Protein AF-Q01QH3-F1 (afdb_monomer_lite)

pLDDT: mean 74.58, std 20.24, range [25.66, 95.69]

Organism: Solibacter usitatus (strain Ellin6076) (NCBI:txid234267)

Foldseek 3Di:
DADPVRVVPDDDVVDWWFAQRDTDGDDDDDDVLVLLLVLVQVLQCVVPVQKDKDAQDWADPDPRTIDRARIWIFHDDDPDDDHTPTQRFDDDDDDQDWDPDPPQKTAGPVRPDIDGVCSSPPD

Structure (mmCIF, N/CA/C/O backbone):
data_AF-Q01QH3-F1
#
_entry.id   AF-Q01QH3-F1
#
loop_
_atom_site.group_PDB
_atom_site.id
_atom_site.type_symbol
_atom_site.label_atom_id
_atom_site.label_alt_id
_atom_site.label_comp_id
_atom_site.label_asym_id
_atom_site.label_entity_id
_atom_site.label_seq_id
_atom_site.pdbx_PDB_ins_code
_atom_site.Cartn_x
_atom_site.Cartn_y
_atom_site.Cartn_z
_atom_site.occupancy
_atom_site.B_iso_or_equiv
_atom_site.auth_seq_id
_atom_site.auth_comp_id
_atom_site.auth_asym_id
_atom_site.auth_atom_id
_atom_site.pdbx_PDB_model_num
ATOM 1 N N . MET A 1 1 ? -16.049 -9.020 18.992 1.00 80.25 1 MET A N 1
ATOM 2 C CA . MET A 1 1 ? -15.887 -8.262 17.734 1.00 80.25 1 MET A CA 1
ATOM 3 C C . MET A 1 1 ? -15.390 -6.885 18.113 1.00 80.25 1 MET A C 1
ATOM 5 O O . MET A 1 1 ? -15.874 -6.359 19.108 1.00 80.25 1 MET A O 1
ATOM 9 N N . VAL A 1 2 ? -14.412 -6.368 17.378 1.00 92.56 2 VAL A N 1
ATOM 10 C CA . VAL A 1 2 ? -13.804 -5.050 17.610 1.00 92.56 2 VAL A CA 1
ATOM 11 C C . VAL A 1 2 ? -14.652 -3.995 16.902 1.00 92.56 2 VAL A C 1
ATOM 13 O O . VAL A 1 2 ? -15.174 -4.253 15.815 1.00 92.56 2 VAL A O 1
ATOM 16 N N . SER A 1 3 ? -14.841 -2.826 17.511 1.00 94.88 3 SER A N 1
ATOM 17 C CA . SER A 1 3 ? -15.550 -1.721 16.848 1.00 94.88 3 SER A CA 1
ATOM 18 C C . SER A 1 3 ? -14.629 -0.965 15.880 1.00 94.88 3 SER A C 1
ATOM 20 O O . SER A 1 3 ? -13.410 -0.995 16.018 1.00 94.88 3 SER A O 1
ATOM 22 N N . VAL A 1 4 ? -15.195 -0.245 14.905 1.00 93.12 4 VAL A N 1
ATOM 23 C CA . VAL A 1 4 ? -14.393 0.601 13.996 1.00 93.12 4 VAL A CA 1
ATOM 24 C C . VAL A 1 4 ? -13.652 1.696 14.768 1.00 93.12 4 VAL A C 1
ATOM 26 O O . VAL A 1 4 ? -12.497 1.979 14.472 1.00 93.12 4 VAL A O 1
ATOM 29 N N . GLU A 1 5 ? -14.298 2.297 15.768 1.00 94.06 5 GLU A N 1
ATOM 30 C CA . GLU A 1 5 ? -13.683 3.325 16.612 1.00 94.06 5 GLU A CA 1
ATOM 31 C C . GLU A 1 5 ? -12.494 2.767 17.399 1.00 94.06 5 GLU A C 1
ATOM 33 O O . GLU A 1 5 ? -11.422 3.367 17.401 1.00 94.06 5 GLU A O 1
ATOM 38 N N . GLU A 1 6 ? -12.659 1.597 18.014 1.00 95.19 6 GLU A N 1
ATOM 39 C CA . GLU A 1 6 ? -11.583 0.904 18.724 1.00 95.19 6 GLU A CA 1
ATOM 40 C C . GLU A 1 6 ? -10.426 0.561 17.781 1.00 95.19 6 GLU A C 1
ATOM 42 O O . GLU A 1 6 ? -9.280 0.881 18.086 1.00 95.19 6 GLU A O 1
ATOM 47 N N . TYR A 1 7 ? -10.715 0.005 16.601 1.00 93.69 7 TYR A N 1
ATOM 48 C CA . TYR A 1 7 ? -9.698 -0.289 15.591 1.00 93.69 7 TYR A CA 1
ATOM 49 C C . TYR A 1 7 ? -8.911 0.960 15.167 1.00 93.69 7 TYR A C 1
ATOM 51 O O . TYR A 1 7 ? -7.683 0.935 15.106 1.00 93.69 7 TYR A O 1
ATOM 59 N N . LEU A 1 8 ? -9.596 2.073 14.886 1.00 91.06 8 LEU A N 1
ATOM 60 C CA . LEU A 1 8 ? -8.945 3.297 14.409 1.00 91.06 8 LEU A CA 1
ATOM 61 C C . LEU A 1 8 ? -8.108 3.998 15.483 1.00 91.06 8 LEU A C 1
ATOM 63 O O . LEU A 1 8 ? -7.158 4.696 15.132 1.00 91.06 8 LEU A O 1
ATOM 67 N N . ASN A 1 9 ? -8.439 3.807 16.761 1.00 93.25 9 ASN A N 1
ATOM 68 C CA . ASN A 1 9 ? -7.736 4.420 17.889 1.00 93.25 9 ASN A CA 1
ATOM 69 C C . ASN A 1 9 ? -6.721 3.484 18.563 1.00 93.25 9 ASN A C 1
ATOM 71 O O . ASN A 1 9 ? -6.129 3.856 19.576 1.00 93.25 9 ASN A O 1
ATOM 75 N N . THR A 1 10 ? -6.492 2.293 18.005 1.00 93.12 10 THR A N 1
ATOM 76 C CA . THR A 1 10 ? -5.527 1.321 18.528 1.00 93.12 10 THR A CA 1
ATOM 77 C C . THR A 1 10 ? -4.304 1.231 17.617 1.00 93.12 10 THR A C 1
ATOM 79 O O . THR A 1 10 ? -4.416 1.115 16.395 1.00 93.12 10 THR A O 1
ATOM 82 N N . ALA A 1 11 ? -3.115 1.280 18.220 1.00 90.56 11 ALA A N 1
ATOM 83 C CA . ALA A 1 11 ? -1.871 0.928 17.546 1.00 90.56 11 ALA A CA 1
ATOM 84 C C . ALA A 1 11 ? -1.665 -0.586 17.663 1.00 90.56 11 ALA A C 1
ATOM 86 O O . ALA A 1 11 ? -1.636 -1.117 18.773 1.00 90.56 11 ALA A O 1
ATOM 87 N N . TYR A 1 12 ? -1.543 -1.265 16.527 1.00 90.75 12 TYR A N 1
ATOM 88 C CA . TYR A 1 12 ? -1.321 -2.707 16.463 1.00 90.75 12 TYR A CA 1
ATOM 89 C C . TYR A 1 12 ? 0.118 -2.997 16.033 1.00 90.75 12 TYR A C 1
ATOM 91 O O . TYR A 1 12 ? 0.671 -2.269 15.213 1.00 90.75 12 TYR A O 1
ATOM 99 N N . ASP A 1 13 ? 0.700 -4.052 16.599 1.00 88.75 13 ASP A N 1
ATOM 100 C CA . ASP A 1 13 ? 1.990 -4.621 16.207 1.00 88.75 13 ASP A CA 1
ATOM 101 C C . ASP A 1 13 ? 1.886 -6.155 16.341 1.00 88.75 13 ASP A C 1
ATOM 103 O O . ASP A 1 13 ? 1.728 -6.644 17.467 1.00 88.75 13 ASP A O 1
ATOM 107 N N . PRO A 1 14 ? 1.866 -6.926 15.236 1.00 87.25 14 PRO A N 1
ATOM 108 C CA . PRO A 1 14 ? 1.989 -6.495 13.838 1.00 87.25 14 PRO A CA 1
ATOM 109 C C . PRO A 1 14 ? 0.767 -5.708 13.331 1.00 87.25 14 PRO A C 1
ATOM 111 O O . PRO A 1 14 ? -0.292 -5.686 13.958 1.00 87.25 14 PRO A O 1
ATOM 114 N N . ASP A 1 15 ? 0.906 -5.070 12.167 1.00 89.00 15 ASP A N 1
ATOM 115 C CA . ASP A 1 15 ? -0.181 -4.352 11.495 1.00 89.00 15 ASP A CA 1
ATOM 116 C C . ASP A 1 15 ? -1.389 -5.257 11.179 1.00 89.00 15 ASP A C 1
ATOM 118 O O . ASP A 1 15 ? -1.244 -6.359 10.639 1.00 89.00 15 ASP A O 1
ATOM 122 N N . LEU A 1 16 ? -2.601 -4.749 11.446 1.00 92.25 16 LEU A N 1
ATOM 123 C CA . LEU A 1 16 ? -3.861 -5.474 11.249 1.00 92.25 16 LEU A CA 1
ATOM 124 C C . LEU A 1 16 ? -4.811 -4.757 10.281 1.00 92.25 16 LEU A C 1
ATOM 126 O O . LEU A 1 16 ? -5.030 -3.540 10.344 1.00 92.25 16 LEU A O 1
ATOM 130 N N . GLU A 1 17 ? -5.449 -5.547 9.427 1.00 91.25 17 GLU A N 1
ATOM 131 C CA . GLU A 1 17 ? -6.634 -5.171 8.665 1.00 91.25 17 GLU A CA 1
ATOM 132 C C . GLU A 1 17 ? -7.900 -5.376 9.502 1.00 91.25 17 GLU A C 1
ATOM 134 O O . GLU A 1 17 ? -7.941 -6.196 10.422 1.00 91.25 17 GLU A O 1
ATOM 139 N N . PHE A 1 18 ? -8.954 -4.636 9.172 1.00 91.94 18 PHE A N 1
ATOM 140 C CA . PHE A 1 18 ? -10.250 -4.744 9.831 1.00 91.94 18 PHE A CA 1
ATOM 141 C C . PHE A 1 18 ? -11.308 -5.148 8.818 1.00 91.94 18 PHE A C 1
ATOM 143 O O . PHE A 1 18 ? -11.571 -4.413 7.865 1.00 91.94 18 PHE A O 1
ATOM 150 N N . VAL A 1 19 ? -11.955 -6.288 9.042 1.00 91.88 19 VAL A N 1
ATOM 151 C CA . VAL A 1 19 ? -13.001 -6.809 8.161 1.00 91.88 19 VAL A CA 1
ATOM 152 C C . VAL A 1 19 ? -14.224 -7.160 8.993 1.00 91.88 19 VAL A C 1
ATOM 154 O O . VAL A 1 19 ? -14.239 -8.157 9.708 1.00 91.88 19 VAL A O 1
ATOM 157 N N . ASP A 1 20 ? -15.251 -6.315 8.913 1.00 92.75 20 ASP A N 1
ATOM 158 C CA . ASP A 1 20 ? -16.573 -6.545 9.504 1.00 92.75 20 ASP A CA 1
ATOM 159 C C . ASP A 1 20 ? -16.521 -6.929 11.001 1.00 92.75 20 ASP A C 1
ATOM 161 O O . ASP A 1 20 ? -17.226 -7.824 11.464 1.00 92.75 20 ASP A O 1
ATOM 165 N N . GLY A 1 21 ? -15.675 -6.239 11.780 1.00 93.62 21 GLY A N 1
ATOM 166 C CA . GLY A 1 21 ? -15.525 -6.457 13.227 1.00 93.62 21 GLY A CA 1
ATOM 167 C C . GLY A 1 21 ? -14.449 -7.469 13.631 1.00 93.62 21 GLY A C 1
ATOM 168 O O . GLY A 1 21 ? -14.317 -7.773 14.824 1.00 93.62 21 GLY A O 1
ATOM 169 N N . VAL A 1 22 ? -13.697 -7.994 12.661 1.00 95.69 22 VAL A N 1
ATOM 170 C CA . VAL A 1 22 ? -12.608 -8.958 12.852 1.00 95.69 22 VAL A CA 1
ATOM 171 C C . VAL A 1 22 ? -11.275 -8.316 12.478 1.00 95.69 22 VAL A C 1
ATOM 173 O O . VAL A 1 22 ? -11.172 -7.656 11.446 1.00 95.69 22 VAL A O 1
ATOM 176 N N . LEU A 1 23 ? -10.261 -8.527 13.319 1.00 95.19 23 LEU A N 1
ATOM 177 C CA . LEU A 1 23 ? -8.884 -8.142 13.028 1.00 95.19 23 LEU A CA 1
ATOM 178 C C . LEU A 1 23 ? -8.186 -9.273 12.277 1.00 95.19 23 LEU A C 1
ATOM 180 O O . LEU A 1 23 ? -8.246 -10.427 12.703 1.00 95.19 23 LEU A O 1
ATOM 184 N N . VAL A 1 24 ? -7.535 -8.934 11.173 1.00 93.06 24 VAL A N 1
ATOM 185 C CA . VAL A 1 24 ? -6.826 -9.880 10.313 1.00 93.06 24 VAL A CA 1
ATOM 186 C C . VAL A 1 24 ? -5.387 -9.414 10.184 1.00 93.06 24 VAL A C 1
ATOM 188 O O . VAL A 1 24 ? -5.133 -8.288 9.767 1.00 93.06 24 VAL A O 1
ATOM 191 N N . GLU A 1 25 ? -4.443 -10.269 10.557 1.00 89.38 25 GLU A N 1
ATOM 192 C CA . GLU A 1 25 ? -3.025 -9.969 10.387 1.00 89.38 25 GLU A CA 1
ATOM 193 C C . GLU A 1 25 ? -2.674 -9.868 8.906 1.00 89.38 25 GLU A C 1
ATOM 195 O O . GLU A 1 25 ? -3.064 -10.715 8.094 1.00 89.38 25 GLU A O 1
ATOM 200 N N . ARG A 1 26 ? -1.938 -8.815 8.548 1.00 82.88 26 ARG A N 1
ATOM 201 C CA . ARG A 1 26 ? -1.428 -8.663 7.192 1.00 82.88 26 ARG A CA 1
ATOM 202 C C . ARG A 1 26 ? -0.230 -9.585 6.991 1.00 82.88 26 ARG A C 1
ATOM 204 O O . ARG A 1 26 ? 0.689 -9.607 7.802 1.00 82.88 26 ARG A O 1
ATOM 211 N N . ASN A 1 27 ? -0.184 -10.273 5.852 1.00 78.69 27 ASN A N 1
ATOM 212 C CA . ASN A 1 27 ? 1.034 -10.957 5.435 1.00 78.69 27 ASN A CA 1
ATOM 213 C C . ASN A 1 27 ? 2.099 -9.922 5.046 1.00 78.69 27 ASN A C 1
ATOM 215 O O . ASN A 1 27 ? 1.944 -9.219 4.047 1.00 78.69 27 ASN A O 1
ATOM 219 N N . VAL A 1 28 ? 3.167 -9.826 5.834 1.00 73.94 28 VAL A N 1
ATOM 220 C CA . VAL A 1 28 ? 4.301 -8.948 5.538 1.00 73.94 28 VAL A CA 1
ATOM 221 C C . VAL A 1 28 ? 5.287 -9.691 4.642 1.00 73.94 28 VAL A C 1
ATOM 223 O O . VAL A 1 28 ? 5.758 -10.781 4.965 1.00 73.94 28 VAL A O 1
ATOM 226 N N . GLY A 1 29 ? 5.611 -9.097 3.497 1.00 77.75 29 GLY A N 1
ATOM 227 C CA . GLY A 1 29 ? 6.578 -9.673 2.572 1.00 77.75 29 GLY A CA 1
ATOM 228 C C . GLY A 1 29 ? 8.036 -9.467 3.003 1.00 77.75 29 GLY A C 1
ATOM 229 O O . GLY A 1 29 ? 8.373 -8.531 3.723 1.00 77.75 29 GLY A O 1
ATOM 230 N N . GLY A 1 30 ? 8.923 -10.348 2.528 1.00 80.94 30 GLY A N 1
ATOM 231 C CA . GLY A 1 30 ? 10.376 -10.231 2.716 1.00 80.94 30 GLY A CA 1
ATOM 232 C C . GLY A 1 30 ? 11.063 -9.341 1.668 1.00 80.94 30 GLY A C 1
ATOM 233 O O . GLY A 1 30 ? 10.419 -8.613 0.922 1.00 80.94 30 GLY A O 1
ATOM 234 N N . TRP A 1 31 ? 12.388 -9.452 1.538 1.00 82.31 31 TRP A N 1
ATOM 235 C CA . TRP A 1 31 ? 13.198 -8.590 0.657 1.00 82.31 31 TRP A CA 1
ATOM 236 C C . TRP A 1 31 ? 12.692 -8.485 -0.795 1.00 82.31 31 TRP A C 1
ATOM 238 O O . TRP A 1 31 ? 12.608 -7.387 -1.343 1.00 82.31 31 TRP A O 1
ATOM 248 N N . LEU A 1 32 ? 12.316 -9.612 -1.414 1.00 80.62 32 LEU A N 1
ATOM 249 C CA . LEU A 1 32 ? 11.821 -9.621 -2.796 1.00 80.62 32 LEU A CA 1
ATOM 250 C C . LEU A 1 32 ? 10.502 -8.846 -2.934 1.00 80.62 32 LEU A C 1
ATOM 252 O O . LEU A 1 32 ? 10.307 -8.146 -3.924 1.00 80.62 32 LEU A O 1
ATOM 256 N N . HIS A 1 33 ? 9.626 -8.930 -1.929 1.00 83.12 33 HIS A N 1
ATOM 257 C CA . HIS A 1 33 ? 8.389 -8.150 -1.880 1.00 83.12 33 HIS A CA 1
ATOM 258 C C . HIS A 1 33 ? 8.695 -6.657 -1.845 1.00 83.12 33 HIS A C 1
ATOM 260 O O . HIS A 1 33 ? 8.184 -5.911 -2.675 1.00 83.12 33 HIS A O 1
ATOM 266 N N . SER A 1 34 ? 9.598 -6.233 -0.957 1.00 83.62 34 SER A N 1
ATOM 267 C CA . SER A 1 34 ? 10.002 -4.829 -0.837 1.00 83.62 34 SER A CA 1
ATOM 268 C C . SER A 1 34 ? 10.639 -4.283 -2.120 1.00 83.62 34 SER A C 1
ATOM 270 O O . SER A 1 34 ? 10.402 -3.126 -2.479 1.00 83.62 34 SER A O 1
ATOM 272 N N . LEU A 1 35 ? 11.419 -5.101 -2.838 1.00 85.62 35 LEU A N 1
ATOM 273 C CA . LEU A 1 35 ? 12.000 -4.728 -4.131 1.00 85.62 35 LEU A CA 1
ATOM 274 C C . LEU A 1 35 ? 10.908 -4.501 -5.187 1.00 85.62 35 LEU A C 1
ATOM 276 O O . LEU A 1 35 ? 10.868 -3.444 -5.817 1.00 85.62 35 LEU A O 1
ATOM 280 N N . VAL A 1 36 ? 9.994 -5.463 -5.348 1.00 85.50 36 VAL A N 1
ATOM 281 C CA . VAL A 1 36 ? 8.889 -5.366 -6.318 1.00 85.50 36 VAL A CA 1
ATOM 282 C C . VAL A 1 36 ? 7.978 -4.185 -5.987 1.00 85.50 36 VAL A C 1
ATOM 284 O O . VAL A 1 36 ? 7.661 -3.389 -6.870 1.00 85.50 36 VAL A O 1
ATOM 287 N N . GLN A 1 37 ? 7.600 -4.031 -4.716 1.00 88.50 37 GLN A N 1
ATOM 288 C CA . GLN A 1 37 ? 6.792 -2.913 -4.229 1.00 88.50 37 GLN A CA 1
ATOM 289 C C . GLN A 1 37 ? 7.449 -1.575 -4.589 1.00 88.50 37 GLN A C 1
ATOM 291 O O . GLN A 1 37 ? 6.804 -0.711 -5.185 1.00 88.50 37 GLN A O 1
ATOM 296 N N . SER A 1 38 ? 8.746 -1.421 -4.305 1.00 90.81 38 SER A N 1
ATOM 297 C CA . SER A 1 38 ? 9.497 -0.203 -4.630 1.00 90.81 38 SER A CA 1
ATOM 298 C C . SER A 1 38 ? 9.448 0.106 -6.124 1.00 90.81 38 SER A C 1
ATOM 300 O O . SER A 1 38 ? 9.117 1.228 -6.510 1.00 90.81 38 SER A O 1
ATOM 302 N N . ASN A 1 39 ? 9.700 -0.889 -6.972 1.00 91.00 39 ASN A N 1
ATOM 303 C CA . ASN A 1 39 ? 9.677 -0.704 -8.417 1.00 91.00 39 ASN A CA 1
ATOM 304 C C . ASN A 1 39 ? 8.298 -0.283 -8.940 1.00 91.00 39 ASN A C 1
ATOM 306 O O . ASN A 1 39 ? 8.206 0.640 -9.748 1.00 91.00 39 ASN A O 1
ATOM 310 N N . VAL A 1 40 ? 7.221 -0.897 -8.437 1.00 88.12 40 VAL A N 1
ATOM 311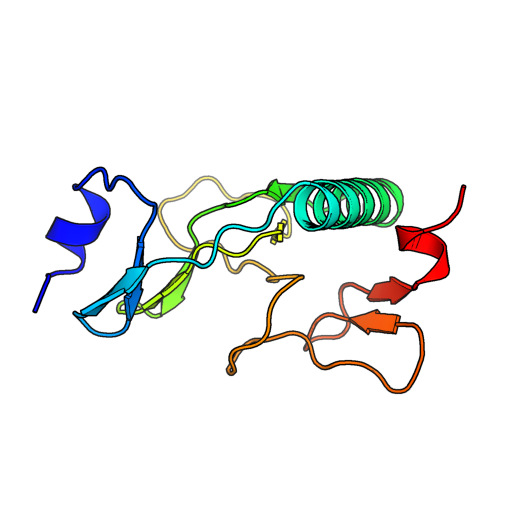 C CA . VAL A 1 40 ? 5.841 -0.504 -8.766 1.00 88.12 40 VAL A CA 1
ATOM 312 C C . VAL A 1 40 ? 5.595 0.960 -8.390 1.00 88.12 40 VAL A C 1
ATOM 314 O O . VAL A 1 40 ? 5.090 1.731 -9.209 1.00 88.12 40 VAL A O 1
ATOM 317 N N . LEU A 1 41 ? 6.003 1.379 -7.186 1.00 90.81 41 LEU A N 1
ATOM 318 C CA . LEU A 1 41 ? 5.900 2.776 -6.756 1.00 90.81 41 LEU A CA 1
ATOM 319 C C . LEU A 1 41 ? 6.637 3.728 -7.710 1.00 90.81 41 LEU A C 1
ATOM 321 O O . LEU A 1 41 ? 6.077 4.756 -8.099 1.00 90.81 41 LEU A O 1
ATOM 325 N N . PHE A 1 42 ? 7.877 3.408 -8.088 1.00 93.25 42 PHE A N 1
ATOM 326 C CA . PHE A 1 42 ? 8.672 4.239 -8.997 1.00 93.25 42 PHE A CA 1
ATOM 327 C C . PHE A 1 42 ? 8.054 4.320 -10.393 1.00 93.25 42 PHE A C 1
ATOM 329 O O . PHE A 1 42 ? 7.898 5.423 -10.926 1.00 93.25 42 PHE A O 1
ATOM 336 N N . ALA A 1 43 ? 7.653 3.182 -10.956 1.00 91.94 43 ALA A N 1
ATOM 337 C CA . ALA A 1 43 ? 7.040 3.105 -12.274 1.00 91.94 43 ALA A CA 1
ATOM 338 C C . ALA A 1 43 ? 5.750 3.938 -12.340 1.00 91.94 43 ALA A C 1
ATOM 340 O O . ALA A 1 43 ? 5.595 4.772 -13.234 1.00 91.94 43 ALA A O 1
ATOM 341 N N . LEU A 1 44 ? 4.868 3.809 -11.341 1.00 89.62 44 LEU A N 1
ATOM 342 C CA . LEU A 1 44 ? 3.628 4.587 -11.267 1.00 89.62 44 LEU A CA 1
ATOM 343 C C . LEU A 1 44 ? 3.881 6.086 -11.140 1.00 89.62 44 LEU A C 1
ATOM 345 O O . LEU A 1 44 ? 3.254 6.871 -11.847 1.00 89.62 44 LEU A O 1
ATOM 349 N N . ARG A 1 45 ? 4.804 6.499 -10.262 1.00 91.44 45 ARG A N 1
ATOM 350 C CA . ARG A 1 45 ? 5.137 7.922 -10.074 1.00 91.44 45 ARG A CA 1
ATOM 351 C C . ARG A 1 45 ? 5.714 8.542 -11.343 1.00 91.44 45 ARG A C 1
ATOM 353 O O . ARG A 1 45 ? 5.432 9.701 -11.631 1.00 91.44 45 ARG A O 1
ATOM 360 N N . ARG A 1 46 ? 6.511 7.777 -12.095 1.00 93.19 46 ARG A N 1
ATOM 361 C CA . ARG A 1 46 ? 7.100 8.222 -13.361 1.00 93.19 46 ARG A CA 1
ATOM 362 C C . ARG A 1 46 ? 6.058 8.312 -14.474 1.00 93.19 46 ARG A C 1
ATOM 364 O O . ARG A 1 46 ? 6.037 9.306 -15.194 1.00 93.19 46 ARG A O 1
ATOM 371 N N . LYS A 1 47 ? 5.212 7.290 -14.615 1.00 92.19 47 LYS A N 1
ATOM 372 C CA . LYS A 1 47 ? 4.202 7.198 -15.680 1.00 92.19 47 LYS A CA 1
ATOM 373 C C . LYS A 1 47 ? 3.022 8.145 -15.452 1.00 92.19 47 LYS A C 1
ATOM 375 O O . LYS A 1 47 ? 2.523 8.747 -16.398 1.00 92.19 47 LYS A O 1
ATOM 380 N N . TYR A 1 48 ? 2.617 8.326 -14.196 1.00 88.06 48 TYR A N 1
ATOM 381 C CA . TYR A 1 48 ? 1.463 9.130 -13.800 1.00 88.06 48 TYR A CA 1
ATOM 382 C C . TYR A 1 48 ? 1.844 10.194 -12.753 1.00 88.06 48 TYR A C 1
ATOM 384 O O . TYR A 1 48 ? 1.414 10.122 -11.600 1.00 88.06 48 TYR A O 1
ATOM 392 N N . PRO A 1 49 ? 2.609 11.235 -13.131 1.00 90.25 49 PRO A N 1
ATOM 393 C CA . PRO A 1 49 ? 3.129 12.233 -12.186 1.00 90.25 49 PRO A CA 1
ATOM 394 C C . PRO A 1 49 ? 2.044 13.078 -11.492 1.00 90.25 49 PRO A C 1
ATOM 396 O O . PRO A 1 49 ? 2.315 13.752 -10.500 1.00 90.25 49 PRO A O 1
ATOM 399 N N . HIS A 1 50 ? 0.810 13.054 -12.001 1.00 82.38 50 HIS A N 1
ATOM 400 C CA . HIS A 1 50 ? -0.345 13.734 -11.413 1.00 82.38 50 HIS A CA 1
ATOM 401 C C . HIS A 1 50 ? -1.019 12.930 -10.284 1.00 82.38 50 HIS A C 1
ATOM 403 O O . HIS A 1 50 ? -1.863 13.474 -9.570 1.00 82.38 50 HIS A O 1
ATOM 409 N N . LEU A 1 51 ? -0.660 11.654 -10.109 1.00 83.56 51 LEU A N 1
ATOM 410 C CA . LEU A 1 51 ? -1.189 10.789 -9.057 1.00 83.56 51 LEU A CA 1
ATOM 411 C C . LEU A 1 51 ? -0.303 10.836 -7.810 1.00 83.56 51 LEU A C 1
ATOM 413 O O . LEU A 1 51 ? 0.912 11.033 -7.878 1.00 83.56 51 LEU A O 1
ATOM 417 N N . LYS A 1 52 ? -0.908 10.618 -6.641 1.00 85.19 52 LYS A N 1
ATOM 418 C CA . LYS A 1 52 ? -0.159 10.359 -5.406 1.00 85.19 52 LYS A CA 1
ATOM 419 C C . LYS A 1 52 ? -0.058 8.857 -5.203 1.00 85.19 52 LYS A C 1
ATOM 421 O O . LYS A 1 52 ? -1.070 8.193 -5.028 1.00 85.19 52 LYS A O 1
ATOM 426 N N . VAL A 1 53 ? 1.167 8.343 -5.228 1.00 87.31 53 VAL A N 1
ATOM 427 C CA . VAL A 1 53 ? 1.463 6.917 -5.060 1.00 87.31 53 VAL A CA 1
ATOM 428 C C . VAL A 1 53 ? 2.208 6.733 -3.745 1.00 87.31 53 VAL A C 1
ATOM 430 O O . VAL A 1 53 ? 3.289 7.310 -3.575 1.00 87.31 53 VAL A O 1
ATOM 433 N N . VAL A 1 54 ? 1.644 5.967 -2.817 1.00 87.25 54 VAL A N 1
ATOM 434 C CA . VAL A 1 54 ? 2.179 5.766 -1.461 1.00 87.25 54 VAL A CA 1
ATOM 435 C C . VAL A 1 54 ? 2.149 4.291 -1.075 1.00 87.25 54 VAL A C 1
ATOM 437 O O . VAL A 1 54 ? 1.313 3.541 -1.575 1.00 87.25 54 VAL A O 1
ATOM 440 N N . ALA A 1 55 ? 3.073 3.887 -0.207 1.00 89.19 55 ALA A N 1
ATOM 441 C CA . ALA A 1 55 ? 3.136 2.533 0.327 1.00 89.19 55 ALA A CA 1
ATOM 442 C C . ALA A 1 55 ? 2.274 2.419 1.594 1.00 89.19 55 ALA A C 1
ATOM 444 O O . ALA A 1 55 ? 2.172 3.395 2.339 1.00 89.19 55 ALA A O 1
ATOM 445 N N . GLU A 1 56 ? 1.672 1.249 1.818 1.00 86.12 56 GLU A N 1
ATOM 446 C CA . GLU A 1 56 ? 1.109 0.819 3.116 1.00 86.12 56 GLU A CA 1
ATOM 447 C C . GLU A 1 56 ? 0.076 1.775 3.745 1.00 86.12 56 GLU A C 1
ATOM 449 O O . GLU A 1 56 ? -0.075 1.871 4.962 1.00 86.12 56 GLU A O 1
ATOM 454 N N . LEU A 1 57 ? -0.670 2.507 2.914 1.00 84.81 57 LEU A N 1
ATOM 455 C CA . LEU A 1 57 ? -1.666 3.460 3.396 1.00 84.81 57 LEU A CA 1
ATOM 456 C C . LEU A 1 57 ? -2.969 2.746 3.776 1.00 84.81 57 LEU A C 1
ATOM 458 O O . LEU A 1 57 ? -3.705 2.269 2.905 1.00 84.81 57 LEU A O 1
ATOM 462 N N . ARG A 1 58 ? -3.310 2.778 5.071 1.00 86.69 58 ARG A N 1
ATOM 463 C CA . ARG A 1 58 ? -4.606 2.303 5.577 1.00 86.69 58 ARG A CA 1
ATOM 464 C C . ARG A 1 58 ? -5.752 2.975 4.829 1.00 86.69 58 ARG A C 1
ATOM 466 O O . ARG A 1 58 ? -5.882 4.199 4.834 1.00 86.69 58 ARG A O 1
ATOM 473 N N . SER A 1 59 ? -6.601 2.159 4.220 1.00 81.94 59 SER A N 1
ATOM 474 C CA . SER A 1 59 ? -7.662 2.618 3.329 1.00 81.94 59 SER A CA 1
ATOM 475 C C . SER A 1 59 ? -8.992 1.960 3.680 1.00 81.94 59 SER A C 1
ATOM 477 O O . SER A 1 59 ? -9.072 0.743 3.831 1.00 81.94 59 SER A O 1
ATOM 479 N N . SER A 1 60 ? -10.052 2.765 3.786 1.00 82.88 60 SER A N 1
ATOM 480 C CA . SER A 1 60 ? -11.423 2.274 3.955 1.00 82.88 60 SER A CA 1
ATOM 481 C C . SER A 1 60 ? -11.999 1.884 2.594 1.00 82.88 60 SER A C 1
ATOM 483 O O . SER A 1 60 ? -12.089 2.719 1.695 1.00 82.88 60 SER A O 1
ATOM 485 N N . VAL A 1 61 ? -12.389 0.618 2.446 1.00 76.31 61 VAL A N 1
ATOM 486 C CA . VAL A 1 61 ? -13.143 0.127 1.278 1.00 76.31 61 VAL A CA 1
ATOM 487 C C . VAL A 1 61 ? -14.639 0.318 1.516 1.00 76.31 61 VAL A C 1
ATOM 489 O O . VAL A 1 61 ? -15.377 0.731 0.625 1.00 76.31 61 VAL A O 1
ATOM 492 N N . THR A 1 62 ? -15.082 0.069 2.750 1.00 75.50 62 THR A N 1
ATOM 493 C CA . THR A 1 62 ? -16.428 0.390 3.238 1.00 75.50 62 THR A CA 1
ATOM 494 C C . THR A 1 62 ? -16.334 0.915 4.670 1.00 75.50 62 THR A C 1
ATOM 496 O O . THR A 1 62 ? -15.278 0.821 5.300 1.00 75.50 62 THR A O 1
ATOM 499 N N . GLY A 1 63 ? -17.446 1.404 5.228 1.00 80.25 63 GLY A N 1
ATOM 500 C CA . GLY A 1 63 ? -17.501 1.825 6.632 1.00 80.25 63 GLY A CA 1
ATOM 501 C C . GLY A 1 63 ? -17.127 0.732 7.647 1.00 80.25 63 GLY A C 1
ATOM 502 O O . GLY A 1 63 ? -16.849 1.064 8.793 1.00 80.25 63 GLY A O 1
ATOM 503 N N . THR A 1 64 ? -17.081 -0.543 7.243 1.00 86.44 64 THR A N 1
ATOM 504 C CA . THR A 1 64 ? -16.731 -1.691 8.098 1.00 86.44 64 THR A CA 1
ATOM 505 C C . THR A 1 64 ? -15.528 -2.487 7.591 1.00 86.44 64 THR A C 1
ATOM 507 O O . THR A 1 64 ? -15.227 -3.544 8.141 1.00 86.44 64 THR A O 1
ATOM 510 N N . ARG A 1 65 ? -14.825 -2.008 6.553 1.00 86.25 65 ARG A N 1
ATOM 511 C CA . ARG A 1 65 ? -13.670 -2.705 5.967 1.00 86.25 65 ARG A CA 1
ATOM 512 C C . ARG A 1 65 ? -12.508 -1.756 5.719 1.00 86.25 65 ARG A C 1
ATOM 514 O O . ARG A 1 65 ? -12.626 -0.844 4.896 1.00 86.25 65 ARG A O 1
ATOM 521 N N . PHE A 1 66 ? -11.397 -2.003 6.402 1.00 88.19 66 PHE A N 1
ATOM 522 C CA . PHE A 1 66 ? -10.153 -1.252 6.294 1.00 88.19 66 PHE A CA 1
ATOM 523 C C . PHE A 1 66 ? -9.013 -2.203 5.949 1.00 88.19 66 PHE A C 1
ATOM 525 O O . PHE A 1 66 ? -8.760 -3.160 6.677 1.00 88.19 66 PHE A O 1
ATOM 532 N N . HIS A 1 67 ? -8.320 -1.901 4.858 1.00 86.19 67 HIS A N 1
ATOM 533 C CA . HIS A 1 67 ? -7.206 -2.694 4.348 1.00 86.19 67 HIS A CA 1
ATOM 534 C C . HIS A 1 67 ? -5.911 -1.885 4.354 1.00 86.19 67 HIS A C 1
ATOM 536 O O . HIS A 1 67 ? -5.933 -0.647 4.360 1.00 86.19 67 HIS A O 1
ATOM 542 N N . LEU A 1 68 ? -4.788 -2.594 4.324 1.00 83.38 68 LEU A N 1
ATOM 543 C CA . LEU A 1 68 ? -3.429 -2.056 4.304 1.00 83.38 68 LEU A CA 1
ATOM 544 C C . LEU A 1 68 ? -2.704 -2.539 3.038 1.00 83.38 68 LEU A C 1
ATOM 546 O O . LEU A 1 68 ? -1.781 -3.355 3.122 1.00 83.38 68 LEU A O 1
ATOM 550 N N . PRO A 1 69 ? -3.118 -2.056 1.852 1.00 83.25 69 PRO A N 1
ATOM 551 C CA . PRO A 1 69 ? -2.512 -2.467 0.592 1.00 83.25 69 PRO A CA 1
ATOM 552 C C . PRO A 1 69 ? -1.042 -2.050 0.527 1.00 83.25 69 PRO A C 1
ATOM 554 O O . PRO A 1 69 ? -0.659 -0.984 1.017 1.00 83.25 69 PRO A O 1
ATOM 557 N N . ASP A 1 70 ? -0.233 -2.846 -0.167 1.00 85.44 70 ASP A N 1
ATOM 558 C CA . ASP A 1 70 ? 1.186 -2.545 -0.371 1.00 85.44 70 ASP A CA 1
ATOM 559 C C . ASP A 1 70 ? 1.389 -1.210 -1.097 1.00 85.44 70 ASP A C 1
ATOM 561 O O . ASP A 1 70 ? 2.312 -0.463 -0.769 1.00 85.44 70 ASP A O 1
ATOM 565 N N . VAL A 1 71 ? 0.520 -0.887 -2.064 1.00 85.44 71 VAL A N 1
ATOM 566 C CA . VAL A 1 71 ? 0.578 0.349 -2.855 1.00 85.44 71 VAL A CA 1
ATOM 567 C C . VAL A 1 71 ? -0.817 0.956 -3.036 1.00 85.44 71 VAL A C 1
ATOM 569 O O . VAL A 1 71 ? -1.751 0.318 -3.524 1.00 85.44 71 VAL A O 1
ATOM 572 N N . CYS A 1 72 ? -0.943 2.239 -2.698 1.00 84.56 72 CYS A N 1
ATOM 573 C CA . CYS A 1 72 ? -2.121 3.066 -2.951 1.00 84.56 72 CYS A CA 1
ATOM 574 C C . CYS A 1 72 ? -1.834 4.119 -4.017 1.00 84.56 72 CYS A C 1
ATOM 576 O O . CYS A 1 72 ? -0.834 4.833 -3.930 1.00 84.56 72 CYS A O 1
ATOM 578 N N . VAL A 1 73 ? -2.763 4.284 -4.959 1.00 81.81 73 VAL A N 1
ATOM 579 C CA . VAL A 1 73 ? -2.736 5.340 -5.976 1.00 81.81 73 VAL A CA 1
ATOM 580 C C . VAL A 1 73 ? -3.951 6.243 -5.812 1.00 81.81 73 VAL A C 1
ATOM 582 O O . VAL A 1 73 ? -5.091 5.783 -5.809 1.00 81.81 73 VAL A O 1
ATOM 585 N N . LEU A 1 74 ? -3.716 7.543 -5.660 1.00 78.69 74 LEU A N 1
ATOM 586 C CA . LEU A 1 74 ? -4.750 8.527 -5.361 1.00 78.69 74 LEU A CA 1
ATOM 587 C C . LEU A 1 74 ? -4.802 9.593 -6.456 1.00 78.69 74 LEU A C 1
ATOM 589 O O . LEU A 1 74 ? -3.783 10.210 -6.788 1.00 78.69 74 LEU A O 1
ATOM 593 N N . LEU A 1 75 ? -6.006 9.854 -6.964 1.00 73.38 75 LEU A N 1
ATOM 594 C CA . LEU A 1 75 ? -6.311 11.078 -7.703 1.00 73.38 75 LEU A CA 1
ATOM 595 C C . LEU A 1 75 ? -6.275 12.251 -6.710 1.00 73.38 75 LEU A C 1
ATOM 597 O O . LEU A 1 75 ? -6.665 12.083 -5.559 1.00 73.38 75 LEU A O 1
ATOM 601 N N . THR A 1 76 ? -5.741 13.396 -7.141 1.00 57.25 76 THR A N 1
ATOM 602 C CA . THR A 1 76 ? -5.339 14.555 -6.318 1.00 57.25 76 THR A CA 1
ATOM 603 C C . THR A 1 76 ? -6.090 14.751 -4.982 1.00 57.25 76 THR A C 1
ATOM 605 O O . THR A 1 76 ? -7.318 14.720 -4.897 1.00 57.25 76 THR A O 1
ATOM 608 N N . PHE A 1 77 ? -5.319 14.970 -3.916 1.00 47.88 77 PHE A N 1
ATOM 609 C CA . PHE A 1 77 ? -5.774 14.995 -2.526 1.00 47.88 77 PHE A CA 1
ATOM 610 C C . PHE A 1 77 ? -6.751 16.154 -2.256 1.00 47.88 77 PHE A C 1
ATOM 612 O O . PHE A 1 77 ? -6.370 17.320 -2.345 1.00 47.88 77 PHE A O 1
ATOM 619 N N . ARG A 1 78 ? -7.994 15.848 -1.858 1.00 41.91 78 ARG A N 1
ATOM 620 C CA . ARG A 1 78 ? -8.821 16.784 -1.079 1.00 41.91 78 ARG A CA 1
ATOM 621 C C . ARG A 1 78 ? -8.594 16.494 0.404 1.00 41.91 78 ARG A C 1
ATOM 623 O O . ARG A 1 78 ? -8.976 15.437 0.896 1.00 41.91 78 ARG A O 1
ATOM 630 N N . THR A 1 79 ? -7.985 17.443 1.108 1.00 38.84 79 THR A N 1
ATOM 631 C CA . THR A 1 79 ? -7.898 17.508 2.573 1.00 38.84 79 THR A CA 1
ATOM 632 C C . THR A 1 79 ? -9.291 17.707 3.176 1.00 38.84 79 THR A C 1
ATOM 634 O O . THR A 1 79 ? -9.680 18.813 3.535 1.00 38.84 79 THR A O 1
ATOM 637 N N . SER A 1 80 ? -10.079 16.646 3.298 1.00 35.53 80 SER A N 1
ATOM 638 C CA . SER A 1 80 ? -11.214 16.632 4.224 1.00 35.53 80 SER A CA 1
ATOM 639 C C . SER A 1 80 ? -11.514 15.192 4.620 1.00 35.53 80 SER A C 1
ATOM 641 O O . SER A 1 80 ? -11.828 14.382 3.756 1.00 35.53 80 SER A O 1
ATOM 643 N N . GLY A 1 81 ? -11.339 14.916 5.916 1.00 39.19 81 GLY A N 1
ATOM 644 C CA . GLY A 1 81 ? -11.517 13.658 6.648 1.00 39.19 81 GLY A CA 1
ATOM 645 C C . GLY A 1 81 ? -12.131 12.461 5.915 1.00 39.19 81 GLY A C 1
ATOM 646 O O . GLY A 1 81 ? -13.268 12.510 5.464 1.00 39.19 81 GLY A O 1
ATOM 647 N N . LEU A 1 82 ? -11.372 11.360 5.906 1.00 39.41 82 LEU A N 1
ATOM 648 C CA . LEU A 1 82 ? -11.837 9.976 5.750 1.00 39.41 82 LEU A CA 1
ATOM 649 C C . LEU A 1 82 ? -12.818 9.701 4.593 1.00 39.41 82 LEU A C 1
ATOM 651 O O . LEU A 1 82 ? -13.908 9.177 4.788 1.00 39.41 82 LEU A O 1
ATOM 655 N N . SER A 1 83 ? -12.396 9.933 3.353 1.00 38.25 83 SER A N 1
ATOM 656 C CA . SER A 1 83 ? -12.809 9.054 2.250 1.00 38.25 83 SER A CA 1
ATOM 657 C C . SER A 1 83 ? -11.840 9.209 1.088 1.00 38.25 83 SER A C 1
ATOM 659 O O . SER A 1 83 ? -12.052 9.977 0.150 1.00 38.25 83 SER A O 1
ATOM 661 N N . ILE A 1 84 ? -10.715 8.507 1.178 1.00 41.56 84 ILE A N 1
ATOM 662 C CA . ILE A 1 84 ? -9.813 8.366 0.046 1.00 41.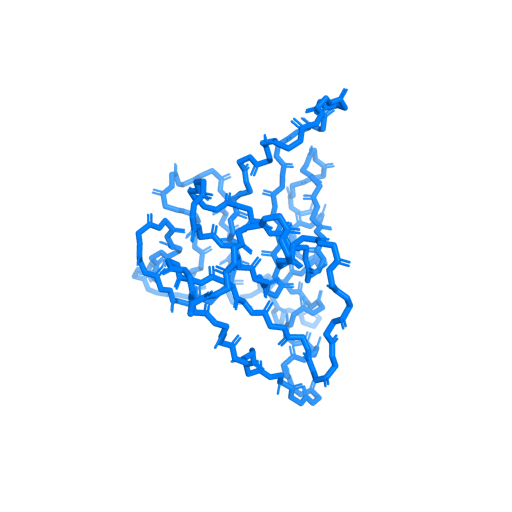56 84 ILE A CA 1
ATOM 663 C C . ILE A 1 84 ? -10.335 7.175 -0.757 1.00 41.56 84 ILE A C 1
ATOM 665 O O . ILE A 1 84 ? -10.185 6.031 -0.335 1.00 41.56 84 ILE A O 1
ATOM 669 N N . ARG A 1 85 ? -10.953 7.431 -1.917 1.00 39.16 85 ARG A N 1
ATOM 670 C CA . ARG A 1 85 ? -11.111 6.391 -2.942 1.00 39.16 85 ARG A CA 1
ATOM 671 C C . ARG A 1 85 ? -9.722 6.098 -3.498 1.00 39.16 85 ARG A C 1
ATOM 673 O O . ARG A 1 85 ? -9.269 6.755 -4.431 1.00 39.16 85 ARG A O 1
ATOM 680 N N . ALA A 1 86 ? -9.017 5.182 -2.848 1.00 43.22 86 ALA A N 1
ATOM 681 C CA . ALA A 1 86 ? -7.728 4.708 -3.309 1.00 43.22 86 ALA A CA 1
ATOM 682 C C . ALA A 1 86 ? -7.954 3.755 -4.484 1.00 43.22 86 ALA A C 1
ATOM 684 O O . ALA A 1 86 ? -8.677 2.768 -4.360 1.00 43.22 86 ALA A O 1
ATOM 685 N N . CYS A 1 87 ? -7.321 4.041 -5.619 1.00 42.44 87 CYS A N 1
ATOM 686 C CA . CYS A 1 87 ? -7.089 3.024 -6.628 1.00 42.44 87 CYS A CA 1
ATOM 687 C C . CYS A 1 87 ? -5.998 2.121 -6.039 1.00 42.44 87 CYS A C 1
ATOM 689 O O . CYS A 1 87 ? -4.820 2.481 -5.994 1.00 42.44 87 CYS A O 1
ATOM 691 N N . GLN A 1 88 ? -6.418 1.016 -5.426 1.00 48.03 88 GLN A N 1
ATOM 692 C CA . GLN A 1 88 ? -5.516 0.071 -4.778 1.00 48.03 88 GLN A CA 1
ATOM 693 C C . GLN A 1 88 ? -4.822 -0.719 -5.876 1.00 48.03 88 GLN A C 1
ATOM 695 O O . GLN A 1 88 ? -5.458 -1.519 -6.563 1.00 48.03 88 GLN A O 1
ATOM 700 N N . LEU A 1 89 ? -3.536 -0.443 -6.082 1.00 43.59 89 LEU A N 1
ATOM 701 C CA . LEU A 1 89 ? -2.756 -1.109 -7.109 1.00 43.59 89 LEU A CA 1
ATOM 702 C C . LEU A 1 89 ? -1.677 -1.974 -6.468 1.00 43.59 89 LEU A C 1
ATOM 704 O O . LEU A 1 89 ? -0.513 -1.649 -6.615 1.00 43.59 89 LEU A O 1
ATOM 708 N N . LEU A 1 90 ? -2.087 -3.024 -5.742 1.00 38.50 90 LEU A N 1
ATOM 709 C CA . LEU A 1 90 ? -1.478 -4.368 -5.666 1.00 38.50 90 LEU A CA 1
ATOM 710 C C . LEU A 1 90 ? -2.182 -5.181 -4.554 1.00 38.50 90 LEU A C 1
ATOM 712 O O . LEU A 1 90 ? -2.551 -4.626 -3.524 1.00 38.50 90 LEU A O 1
ATOM 716 N N . CYS A 1 91 ? -2.306 -6.492 -4.782 1.00 34.16 91 CYS A N 1
ATOM 717 C CA . CYS A 1 91 ? -2.867 -7.562 -3.940 1.00 34.16 91 CYS A CA 1
ATOM 718 C C . CYS A 1 91 ? -4.381 -7.860 -4.058 1.00 34.16 91 CYS A C 1
ATOM 720 O O . CYS A 1 91 ? -5.255 -7.000 -3.960 1.00 34.16 91 CYS A O 1
ATOM 722 N N . THR A 1 92 ? -4.675 -9.132 -4.341 1.00 31.03 92 THR A N 1
ATOM 723 C CA . THR A 1 92 ? -5.992 -9.672 -4.679 1.00 31.03 92 THR A CA 1
ATOM 724 C C . THR A 1 92 ? -6.895 -9.872 -3.463 1.00 31.03 92 THR A C 1
ATOM 726 O O . THR A 1 92 ? -6.633 -10.781 -2.685 1.00 31.03 92 THR A O 1
ATOM 729 N N . TYR A 1 93 ? -8.008 -9.135 -3.359 1.00 25.66 93 TYR A N 1
ATOM 730 C CA . TYR A 1 93 ? -9.250 -9.616 -2.734 1.00 25.66 93 TYR A CA 1
ATOM 731 C C . TYR A 1 93 ? -10.451 -8.754 -3.155 1.00 25.66 93 TYR A C 1
ATOM 733 O O . TYR A 1 93 ? -10.616 -7.624 -2.692 1.00 25.66 93 TYR A O 1
ATOM 741 N N . ARG A 1 94 ? -11.283 -9.267 -4.078 1.00 27.56 94 ARG A N 1
ATOM 742 C CA . ARG A 1 94 ? -12.495 -8.568 -4.556 1.00 27.56 94 ARG A CA 1
ATOM 743 C C . ARG A 1 94 ? -13.410 -8.159 -3.381 1.00 27.56 94 ARG A C 1
ATOM 745 O O .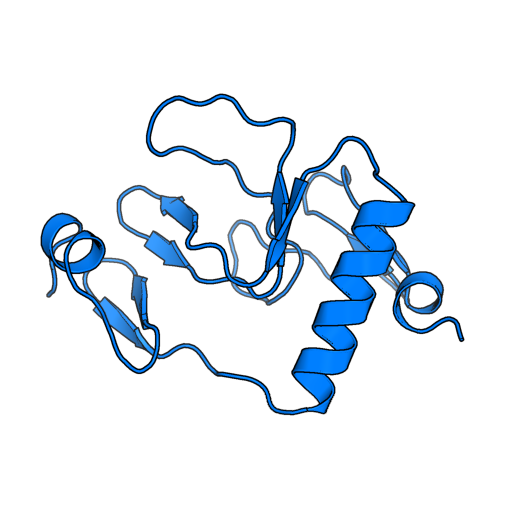 ARG A 1 94 ? -13.464 -8.894 -2.397 1.00 27.56 94 ARG A O 1
ATOM 752 N N . PRO A 1 95 ? -14.218 -7.079 -3.510 1.00 32.06 95 PRO A N 1
ATOM 753 C CA . PRO A 1 95 ? -14.517 -6.320 -4.723 1.00 32.06 95 PRO A CA 1
ATOM 754 C C . PRO A 1 95 ? -14.154 -4.827 -4.599 1.00 32.06 95 PRO A C 1
ATOM 756 O O . PRO A 1 95 ? -15.007 -3.996 -4.323 1.00 32.06 95 PRO A O 1
ATOM 759 N N . THR A 1 96 ? -12.889 -4.508 -4.865 1.00 32.62 96 THR A N 1
ATOM 760 C CA . THR A 1 96 ? -12.434 -3.480 -5.828 1.00 32.62 96 THR A CA 1
ATOM 761 C C . THR A 1 96 ? -10.945 -3.718 -5.980 1.00 32.62 96 THR A C 1
ATOM 763 O O . THR A 1 96 ? -10.117 -3.105 -5.319 1.00 3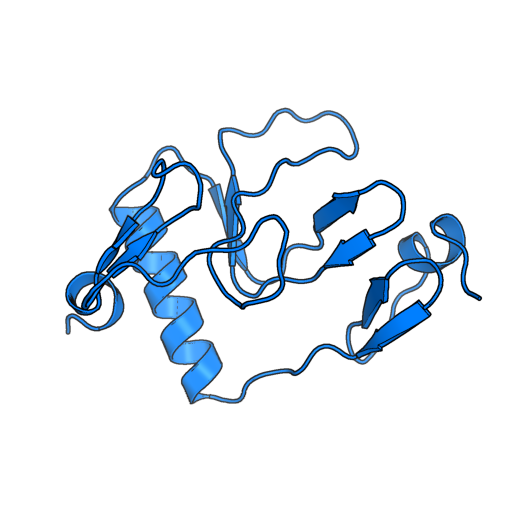2.62 96 THR A O 1
ATOM 766 N N . THR A 1 97 ? -10.620 -4.724 -6.776 1.00 41.53 97 THR A N 1
ATOM 767 C CA . THR A 1 97 ? -9.272 -5.266 -6.880 1.00 41.53 97 THR A CA 1
ATOM 768 C C . THR A 1 97 ? -8.881 -5.287 -8.332 1.00 41.53 97 THR A C 1
ATOM 770 O O . THR A 1 97 ? -9.707 -5.644 -9.177 1.00 41.53 97 THR A O 1
ATOM 773 N N . LEU A 1 98 ? -7.629 -4.920 -8.588 1.00 39.16 98 LEU A N 1
ATOM 774 C CA . LEU A 1 98 ? -6.930 -5.195 -9.831 1.00 39.16 98 LEU A CA 1
ATOM 775 C C . LEU A 1 98 ? -7.333 -6.551 -10.398 1.00 39.16 98 LEU A C 1
ATOM 777 O O . LEU A 1 98 ? -7.324 -7.570 -9.704 1.00 39.16 98 LEU A O 1
ATOM 781 N N . VAL A 1 99 ? -7.688 -6.530 -11.671 1.00 37.72 99 VAL A N 1
ATOM 782 C CA . VAL A 1 99 ? -7.848 -7.738 -12.459 1.00 37.72 99 VAL A CA 1
ATOM 783 C C . VAL A 1 99 ? -6.510 -7.923 -13.155 1.00 37.72 99 VAL A C 1
ATOM 785 O O . VAL A 1 99 ? -6.019 -6.982 -13.783 1.00 37.72 99 VAL A O 1
ATOM 788 N N . GLU A 1 100 ? -5.900 -9.097 -13.005 1.00 39.53 100 GLU A N 1
ATOM 789 C CA . GLU A 1 100 ? -4.795 -9.494 -13.872 1.00 39.53 100 GLU A CA 1
ATOM 790 C C . GLU A 1 100 ? -5.308 -9.361 -15.311 1.00 39.53 100 GLU A C 1
ATOM 792 O O . GLU A 1 100 ? -6.293 -9.994 -15.701 1.00 39.53 100 GLU A O 1
ATOM 797 N N . GLY A 1 101 ? -4.750 -8.406 -16.053 1.00 45.47 101 GLY A N 1
ATOM 798 C CA . GLY A 1 101 ? -5.062 -8.275 -17.462 1.00 45.47 101 GLY A CA 1
ATOM 799 C C . GLY A 1 101 ? -4.479 -9.478 -18.186 1.00 45.47 101 GLY A C 1
ATOM 800 O O . GLY A 1 101 ? -3.448 -9.996 -17.782 1.00 45.47 101 GLY A O 1
ATOM 801 N N . GLU A 1 102 ? -5.109 -9.919 -19.265 1.00 43.50 102 GLU A N 1
ATOM 802 C CA . GLU A 1 102 ? -4.518 -10.907 -20.169 1.00 43.50 102 GLU A CA 1
ATOM 803 C C . GLU A 1 102 ? -3.090 -10.446 -20.576 1.00 43.50 102 GLU A C 1
ATOM 805 O O . GLU A 1 102 ? -2.950 -9.418 -21.241 1.00 43.50 102 GLU A O 1
ATOM 810 N N . GLY A 1 103 ? -2.030 -11.136 -20.117 1.00 57.88 103 GLY A N 1
ATOM 811 C CA . GLY A 1 103 ? -0.619 -10.843 -20.448 1.00 57.88 103 GLY A CA 1
ATOM 812 C C . GLY A 1 103 ? 0.237 -10.149 -19.363 1.00 57.88 103 GLY A C 1
ATOM 813 O O . GLY A 1 103 ? -0.077 -10.170 -18.180 1.00 57.88 103 GLY A O 1
ATOM 814 N N . ASP A 1 104 ? 1.356 -9.536 -19.783 1.00 72.19 104 ASP A N 1
ATOM 815 C CA . ASP A 1 104 ? 2.419 -8.912 -18.956 1.00 72.19 104 ASP A CA 1
ATOM 816 C C . ASP A 1 104 ? 2.001 -7.605 -18.236 1.00 72.19 104 ASP A C 1
ATOM 818 O O . ASP A 1 104 ? 2.830 -6.722 -18.016 1.00 72.19 104 ASP A O 1
ATOM 822 N N . THR A 1 105 ? 0.718 -7.409 -17.919 1.00 71.31 105 THR A N 1
ATOM 823 C CA . THR A 1 105 ? 0.170 -6.086 -17.569 1.00 71.31 105 THR A CA 1
ATOM 824 C C . THR A 1 105 ? -0.785 -6.110 -16.371 1.00 71.31 105 THR A C 1
ATOM 826 O O . THR A 1 105 ? -1.774 -6.841 -16.345 1.00 71.31 105 THR A O 1
ATOM 829 N N . ILE A 1 106 ? -0.529 -5.231 -15.400 1.00 74.31 106 ILE A N 1
ATOM 830 C CA . ILE A 1 106 ? -1.343 -4.982 -14.208 1.00 74.31 106 ILE A CA 1
ATOM 831 C C . ILE A 1 106 ? -2.130 -3.686 -14.411 1.00 74.31 106 ILE A C 1
ATOM 833 O O . ILE A 1 106 ? -1.533 -2.638 -14.652 1.00 74.31 106 ILE A O 1
ATOM 837 N N . ARG A 1 107 ? -3.460 -3.725 -14.266 1.00 74.62 107 ARG A N 1
ATOM 838 C CA . ARG A 1 107 ? -4.324 -2.549 -14.460 1.00 74.62 107 ARG A CA 1
ATOM 839 C C . ARG A 1 107 ? -5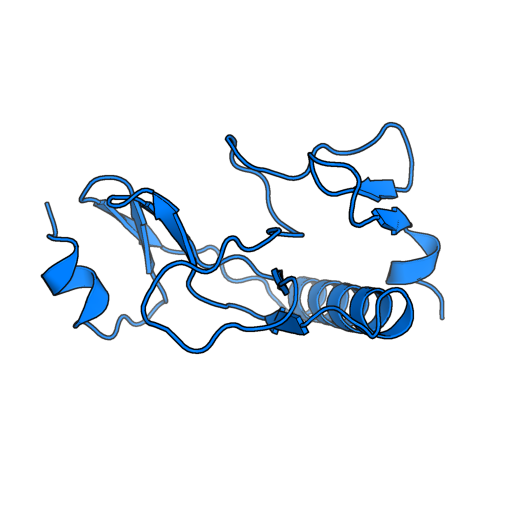.357 -2.370 -13.354 1.00 74.62 107 ARG A C 1
ATOM 841 O O . ARG A 1 107 ? -5.843 -3.346 -12.778 1.00 74.62 107 ARG A O 1
ATOM 848 N N . SER A 1 108 ? -5.726 -1.121 -13.087 1.00 70.81 108 SER A N 1
ATOM 849 C CA . SER A 1 108 ? -6.874 -0.795 -12.245 1.00 70.81 108 SER A CA 1
ATOM 850 C C . SER A 1 108 ? -8.175 -1.297 -12.870 1.00 70.81 108 SER A C 1
ATOM 852 O O . SER A 1 108 ? -8.306 -1.396 -14.090 1.00 70.81 108 SER A O 1
ATOM 854 N N . ALA A 1 109 ? -9.164 -1.612 -12.030 1.00 66.44 109 ALA A N 1
ATOM 855 C CA . ALA A 1 109 ? -10.451 -2.136 -12.495 1.00 66.44 109 ALA A CA 1
ATOM 856 C C . ALA A 1 109 ? -11.210 -1.155 -13.411 1.00 66.44 109 ALA A C 1
ATOM 858 O O . ALA A 1 109 ? -11.988 -1.581 -14.258 1.00 66.44 109 ALA A O 1
ATOM 859 N N . ASP A 1 110 ? -10.975 0.148 -13.249 1.00 67.56 110 ASP A N 1
ATOM 860 C CA . ASP A 1 110 ? -11.534 1.210 -14.090 1.00 67.56 110 ASP A CA 1
ATOM 861 C C . ASP A 1 110 ? -10.655 1.558 -15.308 1.00 67.56 110 ASP A C 1
ATOM 863 O O . ASP A 1 110 ? -11.016 2.435 -16.089 1.00 67.56 110 ASP A O 1
ATOM 867 N N . GLY A 1 111 ? -9.500 0.902 -15.471 1.00 70.19 111 GLY A N 1
ATOM 868 C CA . GLY A 1 111 ? -8.548 1.150 -16.556 1.00 70.19 111 GLY A CA 1
ATOM 869 C C . GLY A 1 111 ? -7.806 2.489 -16.479 1.00 70.19 111 GLY A C 1
ATOM 870 O O . GLY A 1 111 ? -7.097 2.837 -17.419 1.00 70.19 111 GLY A O 1
ATOM 871 N N . SER A 1 112 ? -7.951 3.254 -15.392 1.00 71.38 112 SER A N 1
ATOM 872 C CA . SER A 1 112 ? -7.289 4.556 -15.223 1.00 71.38 112 SER A CA 1
ATOM 873 C C . SER A 1 112 ? -5.770 4.461 -15.037 1.00 71.38 112 SER A C 1
ATOM 875 O O . SER A 1 112 ? -5.049 5.406 -15.365 1.00 71.38 112 SER A O 1
ATOM 877 N N . VAL A 1 113 ? -5.277 3.333 -14.520 1.00 78.81 113 VAL A N 1
ATOM 878 C CA . VAL A 1 113 ? -3.861 3.096 -14.230 1.00 78.81 113 VAL A CA 1
ATOM 879 C C . VAL A 1 113 ? -3.458 1.724 -14.746 1.00 78.81 113 VAL A C 1
ATOM 881 O O . VAL A 1 113 ? -4.138 0.734 -14.491 1.00 78.81 113 VAL A O 1
ATOM 884 N N . GLU A 1 114 ? -2.317 1.657 -15.424 1.00 85.12 114 GLU A N 1
ATOM 885 C CA . GLU A 1 114 ? -1.771 0.421 -15.969 1.00 85.12 114 GLU A CA 1
ATOM 886 C C . GLU A 1 114 ? -0.240 0.412 -15.893 1.00 85.12 114 GLU A C 1
ATOM 888 O O . GLU A 1 114 ? 0.416 1.416 -16.190 1.00 85.12 114 GLU A O 1
ATOM 893 N N . LEU A 1 115 ? 0.336 -0.733 -15.532 1.00 83.75 115 LEU A N 1
ATOM 894 C CA . LEU A 1 115 ? 1.767 -1.007 -15.565 1.00 83.75 115 LEU A CA 1
ATOM 895 C C . LEU A 1 115 ? 2.054 -2.342 -16.235 1.00 83.75 115 LEU A C 1
ATOM 897 O O . LEU A 1 115 ? 1.414 -3.347 -15.947 1.00 83.75 115 LEU A O 1
ATOM 901 N N . THR A 1 116 ? 3.090 -2.367 -17.054 1.00 85.94 116 THR A N 1
ATOM 902 C CA . THR A 1 116 ? 3.630 -3.586 -17.651 1.00 85.94 116 THR A CA 1
ATOM 903 C C . THR A 1 116 ? 4.756 -4.171 -16.799 1.00 85.94 116 THR A C 1
ATOM 905 O O . THR A 1 116 ? 5.412 -3.471 -16.024 1.00 85.94 116 THR A O 1
ATOM 908 N N . ARG A 1 117 ? 5.052 -5.459 -16.991 1.00 80.56 117 ARG A N 1
ATOM 909 C CA . ARG A 1 117 ? 6.213 -6.136 -16.402 1.00 80.56 117 ARG A CA 1
ATOM 910 C C . ARG A 1 117 ? 7.516 -5.416 -16.758 1.00 80.56 117 ARG A C 1
ATOM 912 O O . ARG A 1 117 ? 8.370 -5.254 -15.894 1.00 80.56 117 ARG A O 1
ATOM 919 N N . GLY A 1 118 ? 7.642 -4.938 -17.997 1.00 84.94 118 GLY A N 1
ATOM 920 C CA . GLY A 1 118 ? 8.785 -4.139 -18.435 1.00 84.94 118 GLY A CA 1
ATOM 921 C C . GLY A 1 118 ? 8.925 -2.843 -17.640 1.00 84.94 118 GLY A C 1
ATOM 922 O O . GLY A 1 118 ? 10.020 -2.495 -17.243 1.00 84.94 118 GLY A O 1
ATOM 923 N N . GLU A 1 119 ? 7.835 -2.156 -17.311 1.00 87.31 119 GLU A N 1
ATOM 924 C CA . GLU A 1 119 ? 7.911 -0.930 -16.502 1.00 87.31 119 GLU A CA 1
ATOM 925 C C . GLU A 1 119 ? 8.284 -1.193 -15.035 1.00 87.31 119 GLU A C 1
ATOM 927 O O . GLU A 1 119 ? 8.883 -0.328 -14.400 1.00 87.31 119 GLU A O 1
ATOM 932 N N . ILE A 1 120 ? 7.949 -2.371 -14.498 1.00 81.75 120 ILE A N 1
ATOM 933 C CA . ILE A 1 120 ? 8.262 -2.761 -13.113 1.00 81.75 120 ILE A CA 1
ATOM 934 C C . ILE A 1 120 ? 9.689 -3.316 -12.996 1.00 81.75 120 ILE A C 1
ATOM 936 O O . ILE A 1 120 ? 10.352 -3.120 -11.985 1.00 81.75 120 ILE A O 1
ATOM 940 N N . PHE A 1 121 ? 10.173 -4.041 -13.999 1.00 81.75 121 PHE A N 1
ATOM 941 C CA . PHE A 1 121 ? 11.444 -4.767 -13.919 1.00 81.75 121 PHE A CA 1
ATOM 942 C C . PHE A 1 121 ? 12.488 -4.301 -14.936 1.00 81.75 121 PHE A C 1
ATOM 944 O O . PHE A 1 121 ? 13.511 -4.965 -15.066 1.00 81.75 121 PHE A O 1
ATOM 951 N N . ALA A 1 122 ? 12.248 -3.209 -15.668 1.00 68.19 122 ALA A N 1
ATOM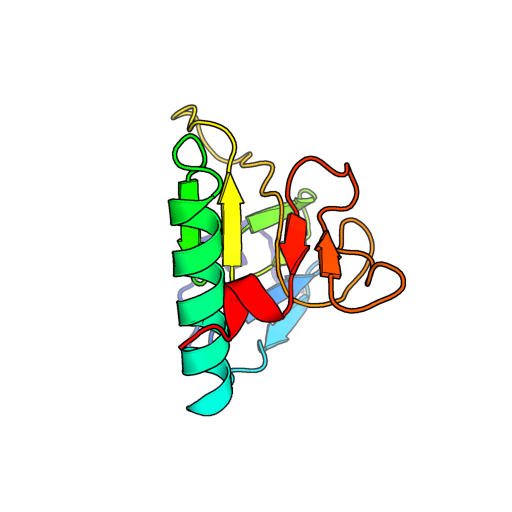 952 C CA . ALA A 1 122 ? 13.275 -2.626 -16.525 1.00 68.19 122 ALA A CA 1
ATOM 953 C C . ALA A 1 122 ? 14.462 -2.180 -15.668 1.00 68.19 122 ALA A C 1
ATOM 955 O O . ALA A 1 122 ? 14.318 -1.313 -14.802 1.00 68.19 122 ALA A O 1
ATOM 956 N N . GLU A 1 123 ? 15.609 -2.800 -15.939 1.00 52.50 123 GLU A N 1
ATOM 957 C CA . GLU A 1 123 ? 16.937 -2.345 -15.524 1.00 52.50 123 GLU A CA 1
ATOM 958 C C . GLU A 1 123 ? 17.354 -1.091 -16.305 1.00 52.50 123 GLU A C 1
ATOM 960 O O . GLU A 1 123 ? 17.123 -1.045 -17.539 1.00 52.50 123 GLU A O 1
#

InterPro domains:
  IPR011335 Restriction endonuclease type II-like [SSF52980] (2-100)
  IPR012296 Nuclease, putative, TT1808 [G3DSA:3.90.1570.10] (1-100)

Sequence (123 aa):
MVSVEEYLNTAYDPDLEFVDGVLVERNVGGWLHSLVQSNVLFALRRKYPHLKVVAELRSSVTGTRFHLPDVCVLLTFRTSGLSIRACQLLCTYRPTTLVEGEGDTIRSADGSVELTRGEIFAE

Secondary structure (DSSP, 8-state):
---HHHHHT---SS-EEEETTEEEE-----HHHHHHHHHHHHHHHHH-TTSEEEES--EEEETTEEE--SEEEESS---SSS----EE-S---SSS--EE-SSSEEE-TTSS-EEEHHHHH--

Radius of gyration: 15.05 Å; chains: 1; bounding box: 34×28×39 Å